Protein AF-K0Z155-F1 (afdb_monomer)

Structure (mmCIF, N/CA/C/O backbone):
data_AF-K0Z155-F1
#
_entry.id   AF-K0Z155-F1
#
loop_
_atom_site.group_PDB
_atom_site.id
_atom_site.type_symbol
_atom_site.label_atom_id
_atom_site.label_alt_id
_atom_site.label_comp_id
_atom_site.label_asym_id
_atom_site.label_entity_id
_atom_site.label_seq_id
_atom_site.pdbx_PDB_ins_code
_atom_site.Cartn_x
_atom_site.Cartn_y
_atom_site.Cartn_z
_atom_site.occupancy
_atom_site.B_iso_or_equiv
_atom_site.auth_seq_id
_atom_site.auth_comp_id
_atom_site.auth_asym_id
_atom_site.auth_atom_id
_atom_site.pdbx_PDB_model_num
ATOM 1 N N . MET A 1 1 ? -19.378 0.533 -4.905 1.00 59.22 1 MET A N 1
ATOM 2 C CA . MET A 1 1 ? -18.074 0.632 -4.219 1.00 59.22 1 MET A CA 1
ATOM 3 C C . MET A 1 1 ? -17.448 1.943 -4.640 1.00 59.22 1 MET A C 1
ATOM 5 O O . MET A 1 1 ? -17.243 2.133 -5.832 1.00 59.22 1 MET A O 1
ATOM 9 N N . ASN A 1 2 ? -17.249 2.859 -3.693 1.00 77.12 2 ASN A N 1
ATOM 10 C CA . ASN A 1 2 ? -16.628 4.154 -3.959 1.00 77.12 2 ASN A CA 1
ATOM 11 C C . ASN A 1 2 ? -15.141 4.028 -3.637 1.00 77.12 2 ASN A C 1
ATOM 13 O O . ASN A 1 2 ? -14.789 3.624 -2.532 1.00 77.12 2 ASN A O 1
ATOM 17 N N . TYR A 1 3 ? -14.287 4.325 -4.611 1.00 78.62 3 TYR A N 1
ATOM 18 C CA . TYR A 1 3 ? -12.838 4.288 -4.449 1.00 78.62 3 TYR A CA 1
ATOM 19 C C . TYR A 1 3 ? -12.305 5.715 -4.379 1.00 78.62 3 TYR A C 1
ATOM 21 O O . TYR A 1 3 ? -12.765 6.589 -5.113 1.00 78.62 3 TYR A O 1
ATOM 29 N N . PHE A 1 4 ? -11.313 5.934 -3.520 1.00 81.06 4 PHE A N 1
ATOM 30 C CA . PHE A 1 4 ? -10.648 7.222 -3.370 1.00 81.06 4 PHE A CA 1
ATOM 31 C C . PHE A 1 4 ? -9.188 7.110 -3.798 1.00 81.06 4 PHE A C 1
ATOM 33 O O . PHE A 1 4 ? -8.487 6.162 -3.439 1.00 81.06 4 PHE A O 1
ATOM 40 N N . ASN A 1 5 ? -8.718 8.101 -4.553 1.00 80.81 5 ASN A N 1
ATOM 41 C CA . ASN A 1 5 ? -7.321 8.187 -4.960 1.00 80.81 5 ASN A CA 1
ATOM 42 C C . ASN A 1 5 ? -6.482 8.698 -3.786 1.00 80.81 5 ASN A C 1
ATOM 44 O O . ASN A 1 5 ? -6.444 9.895 -3.517 1.00 80.81 5 ASN A O 1
ATOM 48 N N . VAL A 1 6 ? -5.819 7.781 -3.084 1.00 81.44 6 VAL A N 1
ATOM 49 C CA . VAL A 1 6 ? -4.991 8.090 -1.903 1.00 81.44 6 VAL A CA 1
ATOM 50 C C . VAL A 1 6 ? -3.512 8.300 -2.226 1.00 81.44 6 VAL A C 1
ATOM 52 O O . VAL A 1 6 ? -2.789 8.963 -1.484 1.00 81.44 6 VAL A O 1
ATOM 55 N N . GLY A 1 7 ? -3.046 7.753 -3.342 1.00 85.00 7 GLY A N 1
ATOM 56 C CA . GLY A 1 7 ? -1.646 7.814 -3.729 1.00 85.00 7 GLY A CA 1
ATOM 57 C C . GLY A 1 7 ? -1.428 7.279 -5.134 1.00 85.00 7 GLY A C 1
ATOM 58 O O . GLY A 1 7 ? -2.249 6.531 -5.663 1.00 85.00 7 GLY A O 1
ATOM 59 N N . LYS A 1 8 ? -0.304 7.664 -5.735 1.00 85.44 8 LYS A N 1
ATOM 60 C CA . LYS A 1 8 ? 0.156 7.162 -7.028 1.00 85.44 8 LYS A CA 1
ATOM 61 C C . LYS A 1 8 ? 1.507 6.485 -6.862 1.00 85.44 8 LYS A C 1
ATOM 63 O O . LYS A 1 8 ? 2.448 7.074 -6.335 1.00 85.44 8 LYS A O 1
ATOM 68 N N . ILE A 1 9 ? 1.619 5.267 -7.371 1.00 85.00 9 ILE A N 1
ATOM 69 C CA . ILE A 1 9 ? 2.899 4.571 -7.486 1.00 85.00 9 ILE A CA 1
ATOM 70 C C . ILE A 1 9 ? 3.680 5.239 -8.613 1.00 85.00 9 ILE A C 1
ATOM 72 O O . ILE A 1 9 ? 3.210 5.285 -9.751 1.00 85.00 9 ILE A O 1
ATOM 76 N N . VAL A 1 10 ? 4.839 5.806 -8.292 1.00 80.31 10 VAL A N 1
ATOM 77 C CA . VAL A 1 10 ? 5.640 6.553 -9.271 1.00 80.31 10 VAL A CA 1
ATOM 78 C C . VAL A 1 10 ? 6.856 5.794 -9.752 1.00 80.31 10 VAL A C 1
ATOM 80 O O . VAL A 1 10 ? 7.271 5.992 -10.889 1.00 80.31 10 VAL A O 1
ATOM 83 N N . ASN A 1 11 ? 7.440 4.948 -8.907 1.00 75.50 11 ASN A N 1
ATOM 84 C CA . ASN A 1 11 ? 8.606 4.168 -9.282 1.00 75.50 11 ASN A CA 1
ATOM 85 C C . ASN A 1 11 ? 8.7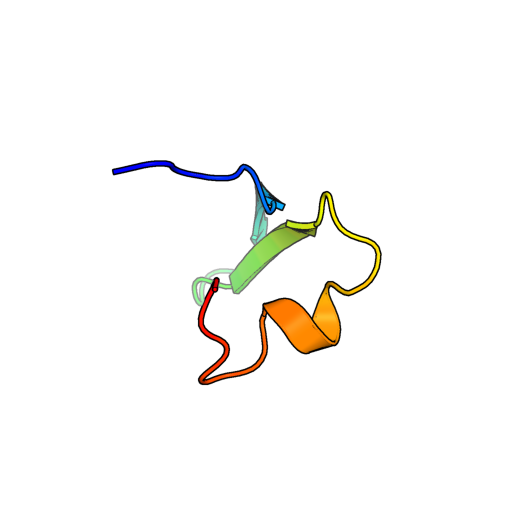57 2.954 -8.363 1.00 75.50 11 ASN A C 1
ATOM 87 O O . ASN A 1 11 ? 8.318 2.986 -7.217 1.00 75.50 11 ASN A O 1
ATOM 91 N N . THR A 1 12 ? 9.416 1.911 -8.838 1.00 82.94 12 THR A N 1
ATOM 92 C CA . THR A 1 12 ? 9.897 0.792 -8.021 1.00 82.94 12 THR A CA 1
ATOM 93 C C . THR A 1 12 ? 11.394 0.981 -7.804 1.00 82.94 12 THR A C 1
ATOM 95 O O . THR A 1 12 ? 12.114 1.219 -8.771 1.00 82.94 12 THR A O 1
ATOM 98 N N . GLN A 1 13 ? 11.868 0.926 -6.560 1.00 75.69 13 GLN A N 1
ATOM 99 C CA . GLN A 1 13 ? 13.296 1.000 -6.252 1.00 75.69 13 GLN A CA 1
ATOM 100 C C . GLN A 1 13 ? 13.832 -0.396 -5.891 1.00 75.69 13 GLN A C 1
ATOM 102 O O . GLN A 1 13 ? 13.158 -1.186 -5.241 1.00 75.69 13 GLN A O 1
ATOM 107 N N . GLY A 1 14 ? 15.056 -0.702 -6.31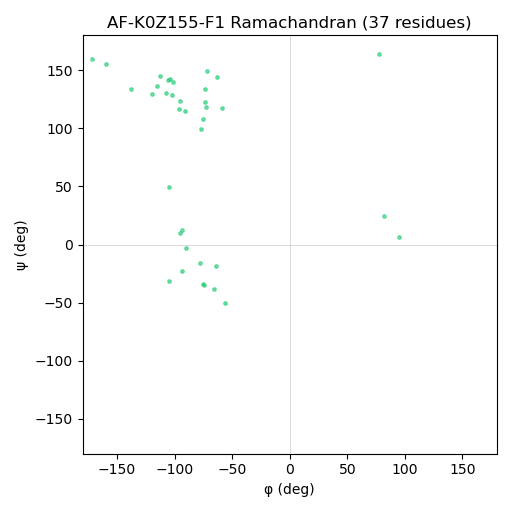7 1.00 70.38 14 GLY A N 1
ATOM 108 C CA . GLY A 1 14 ? 15.774 -1.909 -5.895 1.00 70.38 14 GLY A CA 1
ATOM 109 C C . GLY A 1 14 ? 15.343 -3.228 -6.558 1.00 70.38 14 GLY A C 1
ATOM 110 O O . GLY A 1 14 ? 14.280 -3.353 -7.160 1.00 70.38 14 GLY A O 1
ATOM 111 N N . LEU A 1 15 ? 16.206 -4.244 -6.430 1.00 76.00 15 LEU A N 1
ATOM 112 C CA . LEU A 1 15 ? 15.931 -5.623 -6.869 1.00 76.00 15 LEU A CA 1
ATOM 113 C C . LEU A 1 15 ? 15.016 -6.394 -5.897 1.00 76.00 15 LEU A C 1
ATOM 115 O O . LEU A 1 15 ? 14.486 -7.438 -6.265 1.00 76.00 15 LEU A O 1
ATOM 119 N N . GLN A 1 16 ? 14.834 -5.902 -4.666 1.00 77.69 16 GLN A N 1
ATOM 120 C CA . GLN A 1 16 ? 14.045 -6.558 -3.611 1.00 77.69 16 GLN A CA 1
ATOM 121 C C . GLN A 1 16 ? 12.578 -6.093 -3.547 1.00 77.69 16 GLN A C 1
ATOM 123 O O . GLN A 1 16 ? 11.874 -6.423 -2.596 1.00 77.69 16 GLN A O 1
ATOM 128 N N . GLY A 1 17 ? 12.093 -5.375 -4.568 1.00 78.06 17 GLY A N 1
ATOM 129 C CA . GLY A 1 17 ? 10.671 -5.040 -4.703 1.00 78.06 17 GLY A CA 1
ATOM 130 C C . GLY A 1 17 ? 10.215 -3.840 -3.875 1.00 78.06 17 GLY A C 1
ATOM 131 O O . GLY A 1 17 ? 9.035 -3.736 -3.543 1.00 78.06 17 GLY A O 1
ATOM 132 N N . GLU A 1 18 ? 11.120 -2.926 -3.534 1.00 82.25 18 GLU A N 1
ATOM 133 C CA . GLU A 1 18 ? 10.728 -1.690 -2.868 1.00 82.25 18 GLU A CA 1
ATOM 134 C C . GLU A 1 18 ? 10.002 -0.766 -3.865 1.00 82.25 18 GLU A C 1
ATOM 136 O O . GLU A 1 18 ? 10.245 -0.767 -5.074 1.00 82.25 18 GLU A O 1
ATOM 141 N N . MET A 1 19 ? 9.071 0.045 -3.371 1.0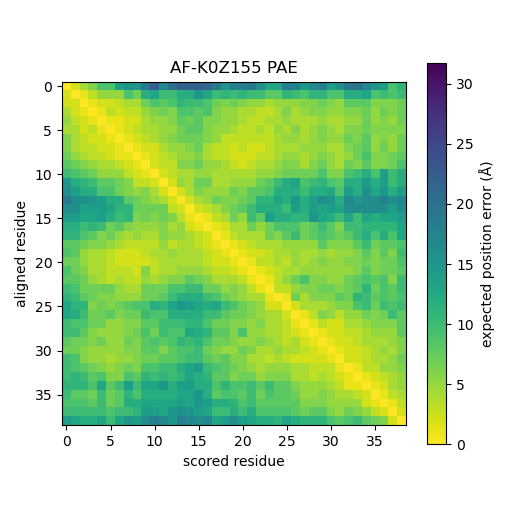0 80.88 19 MET A N 1
ATOM 142 C CA . MET A 1 19 ? 8.211 0.872 -4.213 1.00 80.88 19 MET A CA 1
ATOM 143 C C . MET A 1 19 ? 8.058 2.265 -3.629 1.00 80.88 19 MET A C 1
ATOM 145 O O . MET A 1 19 ? 7.786 2.438 -2.444 1.00 80.88 19 MET A O 1
ATOM 149 N N . ARG A 1 20 ? 8.191 3.273 -4.489 1.00 81.19 20 ARG A N 1
ATOM 150 C CA . ARG A 1 20 ? 7.981 4.671 -4.152 1.00 81.19 20 ARG A CA 1
ATOM 151 C C . ARG A 1 20 ? 6.563 5.083 -4.523 1.00 81.19 20 ARG A C 1
ATOM 153 O O . ARG A 1 20 ? 6.181 5.109 -5.697 1.00 81.19 20 ARG A O 1
ATOM 160 N N . VAL A 1 21 ? 5.803 5.449 -3.499 1.00 81.94 21 VAL A N 1
ATOM 161 C CA . VAL A 1 21 ? 4.438 5.962 -3.616 1.00 81.94 21 VAL A CA 1
ATOM 162 C C . VAL A 1 21 ? 4.452 7.458 -3.318 1.00 81.94 21 VAL A C 1
ATOM 164 O O . VAL A 1 21 ? 5.035 7.889 -2.326 1.00 81.94 21 VAL A O 1
ATOM 167 N N . LEU A 1 22 ? 3.832 8.254 -4.189 1.00 81.62 22 LEU A N 1
ATOM 168 C CA . LEU A 1 22 ? 3.487 9.641 -3.893 1.00 81.62 22 LEU A CA 1
ATOM 169 C C . LEU A 1 22 ? 2.087 9.682 -3.297 1.00 81.62 22 LEU A C 1
ATOM 171 O O . LEU A 1 22 ? 1.105 9.355 -3.965 1.00 81.62 22 LEU A O 1
ATOM 175 N N . SER A 1 23 ? 2.010 10.087 -2.040 1.00 80.50 23 SER A N 1
ATOM 176 C CA . SER A 1 23 ? 0.760 10.290 -1.318 1.00 80.50 23 SER A CA 1
ATOM 177 C C . SER A 1 23 ? 0.082 11.565 -1.807 1.00 80.50 23 SER A C 1
ATOM 179 O O . SER A 1 23 ? 0.730 12.600 -1.927 1.00 80.50 23 SER A O 1
ATOM 181 N N . VAL A 1 24 ? -1.223 11.498 -2.074 1.00 79.62 24 VAL A N 1
ATOM 182 C CA . VAL A 1 24 ? -2.034 12.685 -2.418 1.00 79.62 24 VAL A CA 1
ATO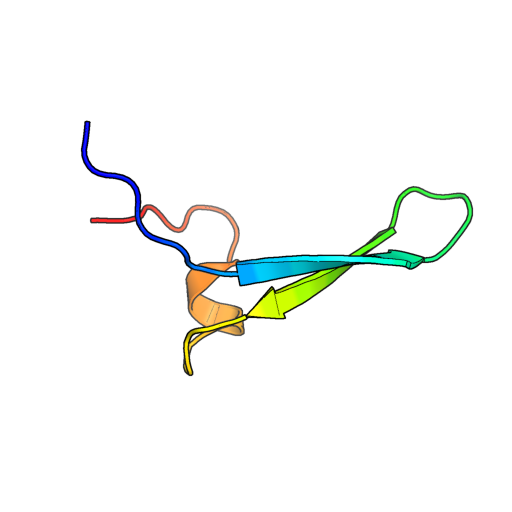M 183 C C . VAL A 1 24 ? -2.624 13.328 -1.149 1.00 79.62 24 VAL A C 1
ATOM 185 O O . VAL A 1 24 ? -3.267 14.367 -1.211 1.00 79.62 24 VAL A O 1
ATOM 188 N N . THR A 1 25 ? -2.392 12.715 0.016 1.00 74.31 25 THR A N 1
ATOM 189 C CA . THR A 1 25 ? -2.888 13.151 1.327 1.00 74.31 25 THR A CA 1
ATOM 190 C C . THR A 1 25 ? -1.751 13.616 2.231 1.00 74.31 25 THR A C 1
ATOM 192 O O . THR A 1 25 ? -0.705 12.965 2.263 1.00 74.31 25 THR A O 1
ATOM 195 N N . ASP A 1 26 ? -2.007 14.627 3.062 1.00 72.94 26 ASP A N 1
ATOM 196 C CA . ASP A 1 26 ? -1.045 15.165 4.038 1.00 72.94 26 ASP A CA 1
ATOM 197 C C . ASP A 1 26 ? -0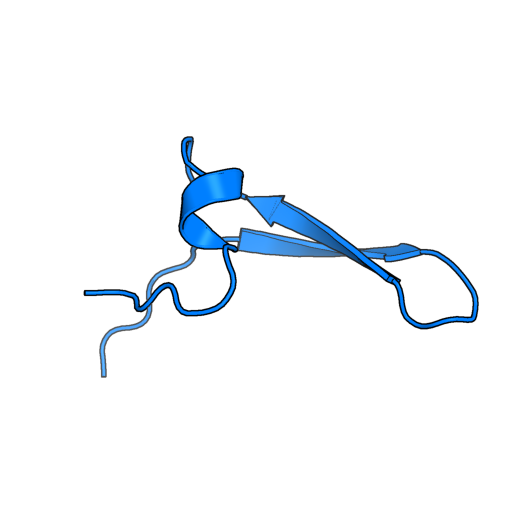.651 14.156 5.140 1.00 72.94 26 ASP A C 1
ATOM 199 O O . ASP A 1 26 ? 0.405 14.275 5.752 1.00 72.94 26 ASP A O 1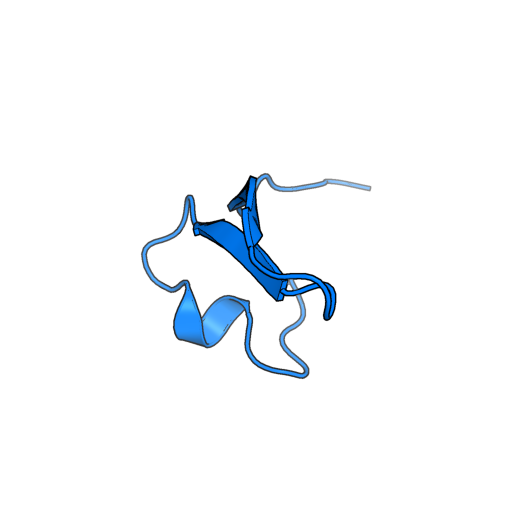
ATOM 203 N N . PHE A 1 27 ? -1.453 13.102 5.345 1.00 75.75 27 PHE A N 1
ATOM 204 C CA . PHE A 1 27 ? -1.255 12.069 6.375 1.00 75.75 27 PHE A CA 1
ATOM 205 C C . PHE A 1 27 ? -0.738 10.746 5.796 1.00 75.75 27 PHE A C 1
ATOM 207 O O . PHE A 1 27 ? -1.295 9.678 6.044 1.00 75.75 27 PHE A O 1
ATOM 214 N N . ALA A 1 28 ? 0.310 10.807 4.974 1.00 74.81 28 ALA A N 1
ATOM 215 C CA . ALA A 1 28 ? 0.888 9.634 4.316 1.00 74.81 28 ALA A CA 1
ATOM 216 C C . ALA A 1 28 ? 1.307 8.531 5.306 1.00 74.8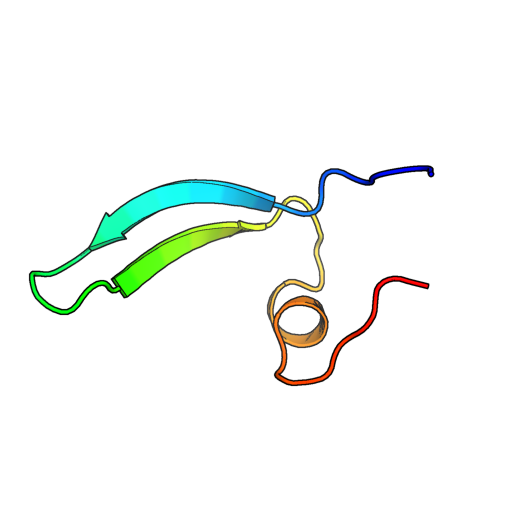1 28 ALA A C 1
ATOM 218 O O . ALA A 1 28 ? 0.935 7.371 5.142 1.00 74.81 28 ALA A O 1
ATOM 219 N N . GLU A 1 29 ? 2.060 8.892 6.347 1.00 73.62 29 GLU A N 1
ATOM 220 C CA . GLU A 1 29 ? 2.593 7.930 7.318 1.00 73.62 29 GLU A CA 1
ATOM 221 C C . GLU A 1 29 ? 1.496 7.248 8.136 1.00 73.62 29 GLU A C 1
ATOM 223 O O . GLU A 1 29 ? 1.573 6.050 8.393 1.00 73.62 29 GLU A O 1
ATOM 228 N N . GLU A 1 30 ? 0.451 7.979 8.521 1.00 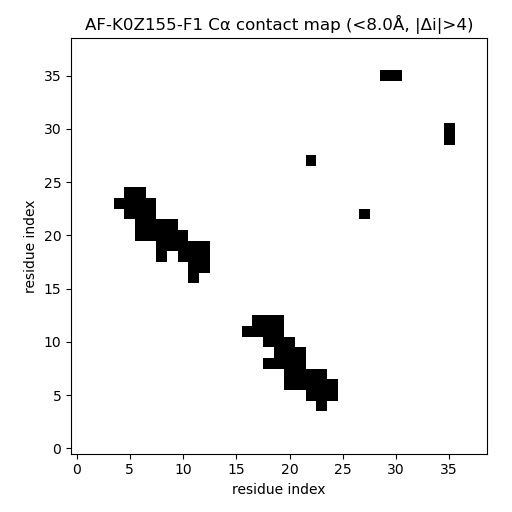74.88 30 GLU A N 1
ATOM 229 C CA . GLU A 1 30 ? -0.684 7.403 9.246 1.00 74.88 30 GLU A CA 1
ATOM 230 C C . GLU A 1 30 ? -1.578 6.562 8.329 1.00 74.88 30 GLU A C 1
ATOM 232 O O . GLU A 1 30 ? -2.082 5.522 8.750 1.00 74.88 30 GLU A O 1
ATOM 237 N N . ARG A 1 31 ? -1.724 6.957 7.058 1.00 78.25 31 ARG A N 1
ATOM 238 C CA . ARG A 1 31 ? -2.573 6.267 6.078 1.00 78.25 31 ARG A CA 1
ATOM 239 C C . ARG A 1 31 ? -1.972 4.967 5.549 1.00 78.25 31 ARG A C 1
ATOM 241 O O . ARG A 1 31 ? -2.718 4.036 5.272 1.00 78.25 31 ARG A O 1
ATOM 248 N N . PHE A 1 32 ? -0.650 4.888 5.410 1.00 78.31 32 PHE A N 1
ATOM 249 C CA . PHE A 1 32 ? 0.047 3.676 4.957 1.00 78.31 32 PHE A CA 1
ATOM 250 C C . PHE A 1 32 ? 0.567 2.808 6.112 1.00 78.31 32 PHE A C 1
ATOM 252 O O . PHE A 1 32 ? 1.297 1.840 5.882 1.00 78.31 32 PHE A O 1
ATOM 259 N N . LYS A 1 33 ? 0.180 3.109 7.360 1.00 80.06 33 LYS A N 1
ATOM 260 C CA . LYS A 1 33 ? 0.474 2.235 8.498 1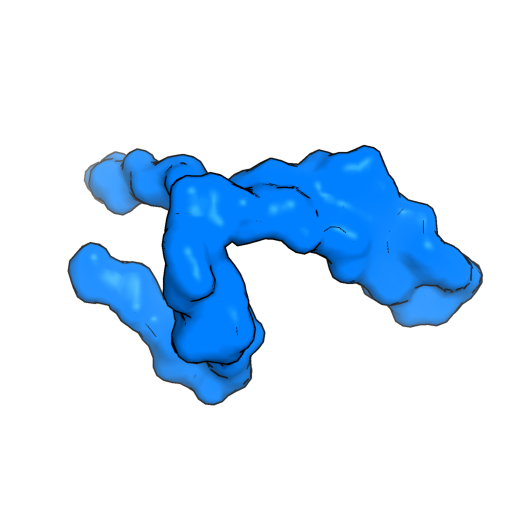.00 80.06 33 LYS A CA 1
ATOM 261 C C . LYS A 1 33 ? -0.217 0.886 8.340 1.00 80.06 33 LYS A C 1
ATOM 263 O O . LYS A 1 33 ? -1.345 0.768 7.862 1.00 80.06 33 LYS A O 1
ATOM 268 N N . LYS A 1 34 ? 0.474 -0.156 8.800 1.00 75.62 34 LYS A N 1
ATOM 269 C CA . LYS A 1 34 ? -0.039 -1.526 8.800 1.00 75.62 34 LYS A CA 1
ATOM 270 C C . LYS A 1 34 ? -1.335 -1.588 9.620 1.00 75.62 34 LYS A C 1
ATOM 272 O O . LYS A 1 34 ? -1.301 -1.340 10.821 1.00 75.62 34 LYS A O 1
ATOM 277 N N . GLY A 1 35 ? -2.445 -1.935 8.968 1.00 80.12 35 GLY A N 1
ATOM 278 C CA . GLY A 1 35 ? -3.770 -2.030 9.593 1.00 80.12 35 GLY A CA 1
ATOM 279 C C . GLY A 1 35 ? -4.651 -0.782 9.463 1.00 80.12 35 GLY A C 1
ATOM 280 O O . GLY A 1 35 ? -5.720 -0.757 10.059 1.00 80.12 35 GLY A O 1
ATOM 281 N N . ALA A 1 36 ? -4.237 0.238 8.705 1.00 79.31 36 ALA A N 1
ATOM 282 C CA . ALA A 1 36 ? -5.103 1.370 8.393 1.00 79.31 36 ALA A CA 1
ATOM 283 C C . ALA A 1 36 ? -6.176 0.969 7.363 1.00 79.31 36 ALA A C 1
ATOM 285 O O . ALA A 1 36 ? -5.852 0.533 6.256 1.00 79.31 36 ALA A O 1
ATOM 286 N N . GLU A 1 37 ? -7.449 1.139 7.717 1.00 72.50 37 GLU A N 1
ATOM 287 C CA . GLU A 1 37 ? -8.583 0.971 6.806 1.00 72.50 37 GLU A CA 1
ATOM 288 C C . GLU A 1 37 ? -9.093 2.338 6.338 1.00 72.50 37 GLU A C 1
ATOM 290 O O . GLU A 1 37 ? -9.151 3.306 7.099 1.00 72.50 37 GLU A O 1
ATOM 295 N N . LEU A 1 38 ? -9.453 2.427 5.057 1.00 69.12 38 LEU A N 1
ATOM 296 C CA . LEU A 1 38 ? -10.175 3.578 4.529 1.00 69.12 38 LEU A CA 1
ATOM 297 C C . LEU A 1 38 ? -11.634 3.480 4.982 1.00 69.12 38 LEU A C 1
ATOM 299 O O . LEU A 1 38 ? -12.361 2.619 4.489 1.00 69.12 38 LEU A O 1
ATOM 303 N N . ALA A 1 39 ? -12.017 4.345 5.924 1.00 66.56 39 ALA A N 1
ATOM 304 C CA . ALA A 1 39 ? -13.411 4.580 6.295 1.00 66.56 39 ALA A CA 1
ATOM 305 C C . ALA A 1 39 ? -14.208 5.211 5.143 1.00 66.56 39 ALA A C 1
ATOM 307 O O . ALA A 1 39 ? -13.615 6.026 4.391 1.00 66.56 39 ALA A O 1
#

Foldseek 3Di:
DDDDCQWDFDDFDDPVGRTDIGGPDPPVVVCPPDPHDDD

Solvent-accessible surface area (backbone atoms only — not comparable to full-atom values): 2774 Å² total; per-residue (Å²): 138,91,85,77,88,58,59,45,80,75,48,74,45,77,95,86,73,43,70,43,67,48,57,74,47,98,55,46,73,68,59,71,36,92,88,55,75,88,127

Radius of gyration: 11.63 Å; Cα contacts (8 Å, |Δi|>4): 33; chains: 1; bounding box: 34×22×19 Å

Sequence (39 aa):
MNYFNVGKIVNTQGLQGEMRVLSVTDFAEERFKKGAELA

pLDDT: mean 77.55, std 5.18, range [59.22, 85.44]

Mean predicted aligned error: 6.89 Å

Secondary structure (DSSP, 8-state):
------EEEEEEETTTTEEEEEESSS-HHHHTSTT----